Protein AF-A0A9X7YN59-F1 (afdb_monomer)

Organism: NCBI:txid2661630

Secondary structure (DSSP, 8-state):
---EEEEESTTSHHHHHHHHHHHHTT-EEEEEESSS--BTTEEE--TT-GGGHHHHHHHHHHHHHBTBPBPTTSPBPP-

Radius of gyration: 13.74 Å; Cα contacts (8 Å, |Δi|>4): 106; chains: 1; bounding box: 34×32×28 Å

pLDDT: mean 88.5, std 11.19, range [56.94, 98.12]

Foldseek 3Di:
DAAEDEQEQCPDDPSVVVQVVCVVVRHHYAYEYCDDDDDLRYFHADPVDPVRCVRVVVSVVSSVCVPFDADPVRHGDDD

Structure (mmCIF, N/CA/C/O backbone):
data_AF-A0A9X7YN59-F1
#
_entry.id   AF-A0A9X7YN59-F1
#
loop_
_atom_site.group_PDB
_atom_site.id
_atom_site.type_symbol
_atom_site.label_atom_id
_atom_site.label_alt_id
_atom_site.label_comp_id
_atom_site.label_asym_id
_atom_site.label_entity_id
_atom_site.label_seq_id
_atom_site.pdbx_PDB_ins_code
_atom_site.Cartn_x
_atom_site.Cartn_y
_atom_site.Cartn_z
_atom_site.occupancy
_atom_site.B_iso_or_equiv
_atom_site.auth_seq_id
_atom_site.auth_comp_id
_atom_site.auth_asym_id
_atom_site.auth_atom_id
_atom_site.pdbx_PDB_model_num
ATOM 1 N N . MET A 1 1 ? -10.058 3.039 18.735 1.00 56.94 1 MET A N 1
ATOM 2 C CA . MET A 1 1 ? -9.181 3.771 17.794 1.00 56.94 1 MET A CA 1
ATOM 3 C C . MET A 1 1 ? -9.001 2.913 16.557 1.00 56.94 1 MET A C 1
ATOM 5 O O . MET A 1 1 ? -8.574 1.777 16.706 1.00 56.94 1 MET A O 1
ATOM 9 N N . VAL A 1 2 ? -9.359 3.406 15.371 1.00 68.12 2 VAL A N 1
ATOM 10 C CA . VAL A 1 2 ? -9.094 2.686 14.115 1.00 68.12 2 VAL A CA 1
ATOM 11 C C . VAL A 1 2 ? -7.644 2.954 13.727 1.00 68.12 2 VAL A C 1
ATOM 13 O O . VAL A 1 2 ? -7.272 4.101 13.494 1.00 68.12 2 VAL A O 1
ATOM 16 N N . GLN A 1 3 ? -6.810 1.916 13.710 1.00 85.56 3 GLN A N 1
ATOM 17 C CA . GLN A 1 3 ? -5.415 2.037 13.292 1.00 85.56 3 GLN A CA 1
ATOM 18 C C . GLN A 1 3 ? -5.321 1.881 11.769 1.00 85.56 3 GLN A C 1
ATOM 20 O O . GLN A 1 3 ? -5.924 0.979 11.180 1.00 85.56 3 GLN A O 1
ATOM 25 N N . ARG A 1 4 ? -4.577 2.788 11.127 1.00 90.62 4 ARG A N 1
ATOM 26 C CA . ARG A 1 4 ? -4.372 2.817 9.673 1.00 90.62 4 ARG A CA 1
ATOM 27 C C . ARG A 1 4 ? -2.945 2.394 9.351 1.00 90.62 4 ARG A C 1
ATOM 29 O O . ARG A 1 4 ? -2.016 2.839 10.019 1.00 90.62 4 ARG A O 1
ATOM 36 N N . VAL A 1 5 ? -2.775 1.559 8.330 1.00 94.12 5 VAL A N 1
ATOM 37 C CA . VAL A 1 5 ? -1.459 1.056 7.907 1.00 94.12 5 VAL A CA 1
ATOM 38 C C . VAL A 1 5 ? -1.306 1.203 6.402 1.00 94.12 5 VAL A C 1
ATOM 40 O O . VAL A 1 5 ? -2.237 0.912 5.654 1.00 94.12 5 VAL A O 1
ATOM 43 N N . LEU A 1 6 ? -0.119 1.621 5.964 1.00 94.75 6 LEU A N 1
ATOM 44 C CA . LEU A 1 6 ? 0.301 1.589 4.567 1.00 94.75 6 LEU A CA 1
ATOM 45 C C . LEU A 1 6 ? 1.293 0.442 4.359 1.00 94.75 6 LEU A C 1
ATOM 47 O O . LEU A 1 6 ? 2.318 0.386 5.035 1.00 94.75 6 LEU A O 1
ATOM 51 N N . VAL A 1 7 ? 1.021 -0.435 3.394 1.00 96.44 7 VAL A N 1
ATOM 52 C CA . VAL A 1 7 ? 1.936 -1.514 2.996 1.00 96.44 7 VAL A CA 1
ATOM 53 C C . VAL A 1 7 ? 2.485 -1.241 1.596 1.00 96.44 7 VAL A C 1
ATOM 55 O O . VAL A 1 7 ? 1.763 -1.351 0.601 1.00 96.44 7 VAL A O 1
ATOM 58 N N . ALA A 1 8 ? 3.774 -0.904 1.515 1.00 94.81 8 ALA A N 1
ATOM 59 C CA . ALA A 1 8 ? 4.508 -0.789 0.256 1.00 94.81 8 ALA A CA 1
ATOM 60 C C . ALA A 1 8 ? 5.053 -2.155 -0.192 1.00 94.81 8 ALA A C 1
ATOM 62 O O . ALA A 1 8 ? 5.505 -2.949 0.628 1.00 94.81 8 ALA A O 1
ATOM 63 N N . GLY A 1 9 ? 5.002 -2.437 -1.497 1.00 94.50 9 GLY A N 1
ATOM 64 C CA . GLY A 1 9 ? 5.390 -3.745 -2.046 1.00 94.50 9 GLY A CA 1
ATOM 65 C C . GLY A 1 9 ? 4.301 -4.810 -1.877 1.00 94.50 9 GLY A C 1
ATOM 66 O O . GLY A 1 9 ? 4.587 -5.972 -1.614 1.00 94.50 9 GLY A O 1
ATOM 67 N N . SER A 1 10 ? 3.038 -4.408 -2.003 1.00 94.44 10 SER A N 1
ATOM 68 C CA . SER A 1 10 ? 1.861 -5.229 -1.668 1.00 94.44 10 SER A CA 1
ATOM 69 C C . SER A 1 10 ? 1.331 -6.129 -2.796 1.00 94.44 10 SER A C 1
ATOM 71 O O . SER A 1 10 ? 0.308 -6.783 -2.613 1.00 94.44 10 SER A O 1
ATOM 73 N N . SER A 1 11 ? 2.004 -6.199 -3.950 1.00 92.19 11 SER A N 1
ATOM 74 C CA . SER A 1 11 ? 1.537 -6.976 -5.112 1.00 92.19 11 SER A CA 1
ATOM 75 C C . SER A 1 11 ? 1.691 -8.497 -4.972 1.00 92.19 11 SER A C 1
ATOM 77 O O . SER A 1 11 ? 1.148 -9.234 -5.791 1.00 92.19 11 SER A O 1
ATOM 79 N N . GLY A 1 12 ? 2.418 -8.989 -3.963 1.00 91.50 12 GLY A N 1
ATOM 80 C CA . GLY A 1 12 ? 2.616 -10.420 -3.734 1.00 91.50 12 GLY A CA 1
ATOM 81 C C . GLY A 1 12 ? 3.485 -10.727 -2.512 1.00 91.50 12 GLY A C 1
ATOM 82 O O . GLY A 1 12 ? 3.886 -9.824 -1.773 1.00 91.50 12 GLY A O 1
ATOM 83 N N . GLY A 1 13 ? 3.775 -12.014 -2.300 1.00 94.56 13 GLY A N 1
ATOM 84 C CA . GLY A 1 13 ? 4.652 -12.492 -1.226 1.00 94.56 13 GLY A CA 1
ATOM 85 C C . GLY A 1 13 ? 4.240 -11.995 0.165 1.00 94.56 13 GLY A C 1
ATOM 86 O O . GLY A 1 13 ? 3.059 -11.975 0.510 1.00 94.56 13 GLY A O 1
ATOM 87 N N . ILE A 1 14 ? 5.231 -11.567 0.953 1.00 96.44 14 ILE A N 1
ATOM 88 C CA . ILE A 1 14 ? 5.037 -11.117 2.341 1.00 96.44 14 ILE A CA 1
ATOM 89 C C . ILE A 1 14 ? 4.133 -9.880 2.414 1.00 96.44 14 ILE A C 1
ATOM 91 O O . ILE A 1 14 ? 3.276 -9.811 3.289 1.00 96.44 14 ILE A O 1
ATOM 95 N N . GLY A 1 15 ? 4.281 -8.917 1.499 1.00 95.62 15 GLY A N 1
ATOM 96 C CA . GLY A 1 15 ? 3.499 -7.677 1.530 1.00 95.62 15 GLY A CA 1
ATOM 97 C C . GLY A 1 15 ? 1.999 -7.917 1.347 1.00 95.62 15 GLY A C 1
ATOM 98 O O . GLY A 1 15 ? 1.187 -7.337 2.068 1.00 95.62 15 GLY A O 1
ATOM 99 N N . ALA A 1 16 ? 1.626 -8.811 0.427 1.00 96.19 16 ALA A N 1
ATOM 100 C CA . ALA A 1 16 ? 0.228 -9.183 0.211 1.00 96.19 16 ALA A CA 1
ATOM 101 C C . ALA A 1 16 ? -0.369 -9.912 1.427 1.00 96.19 16 ALA A C 1
ATOM 103 O O . ALA A 1 16 ? -1.467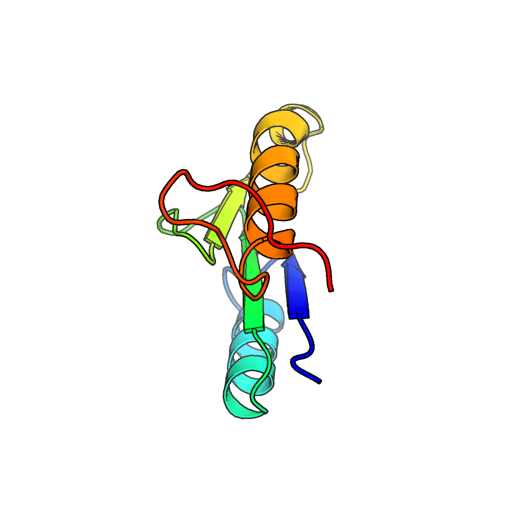 -9.575 1.876 1.00 96.19 16 ALA A O 1
ATOM 104 N N . GLU A 1 17 ? 0.369 -10.870 1.994 1.00 98.12 17 GLU A N 1
ATOM 105 C CA . GLU A 1 17 ? -0.096 -11.644 3.147 1.00 98.12 17 GLU A CA 1
ATOM 106 C C . GLU A 1 17 ? -0.180 -10.792 4.423 1.00 98.12 17 GLU A C 1
ATOM 108 O O . GLU A 1 17 ? -1.171 -10.862 5.150 1.00 98.12 17 GLU A O 1
ATOM 113 N N . LEU A 1 18 ? 0.787 -9.903 4.660 1.00 97.38 18 LEU A N 1
ATOM 114 C CA . LEU A 1 18 ? 0.742 -8.955 5.773 1.00 97.38 18 LEU A CA 1
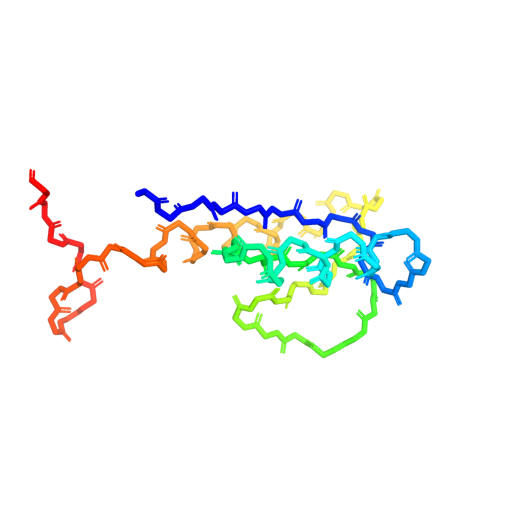ATOM 115 C C . LEU A 1 18 ? -0.463 -8.014 5.656 1.00 97.38 18 LEU A C 1
ATOM 117 O O . LEU A 1 18 ? -1.190 -7.818 6.629 1.00 97.38 18 LEU A O 1
ATOM 121 N N . ALA A 1 19 ? -0.722 -7.468 4.463 1.00 97.12 19 ALA A N 1
ATOM 122 C CA . ALA A 1 19 ? -1.893 -6.628 4.230 1.00 97.12 19 ALA A CA 1
ATOM 123 C C . ALA A 1 19 ? -3.204 -7.388 4.499 1.00 97.12 19 ALA A C 1
ATOM 125 O O . ALA A 1 19 ? -4.137 -6.824 5.072 1.00 97.12 19 ALA A O 1
ATOM 126 N N . ARG A 1 20 ? -3.278 -8.673 4.129 1.00 97.12 20 ARG A N 1
ATOM 127 C CA . ARG A 1 20 ? -4.427 -9.541 4.425 1.00 97.12 20 ARG A CA 1
ATOM 128 C C . ARG A 1 20 ? -4.616 -9.742 5.932 1.00 97.12 20 ARG A C 1
ATOM 130 O O . ARG A 1 20 ? -5.732 -9.577 6.422 1.00 97.12 20 ARG A O 1
ATOM 137 N N . GLN A 1 21 ? -3.550 -10.062 6.666 1.00 97.75 21 GLN A N 1
ATOM 138 C CA . GLN A 1 21 ? -3.604 -10.283 8.117 1.00 97.75 21 GLN A CA 1
ATOM 139 C C . GLN A 1 21 ? -3.981 -9.012 8.884 1.00 97.75 21 GLN A C 1
ATOM 141 O O . GLN A 1 21 ? -4.837 -9.061 9.764 1.00 97.75 21 GLN A O 1
ATOM 146 N N . LEU A 1 22 ? -3.418 -7.861 8.509 1.00 96.19 22 LEU A N 1
ATOM 147 C CA . LEU A 1 22 ? -3.767 -6.574 9.113 1.00 96.19 22 LEU A CA 1
ATOM 148 C C . LEU A 1 22 ? -5.241 -6.221 8.877 1.00 96.19 22 LEU A C 1
ATOM 150 O O . LEU A 1 22 ? -5.927 -5.808 9.808 1.00 96.19 22 LEU A O 1
ATOM 154 N N . ARG A 1 23 ? -5.773 -6.450 7.669 1.00 95.62 23 ARG A N 1
ATOM 155 C CA . ARG A 1 23 ? -7.215 -6.274 7.416 1.00 95.62 23 ARG A CA 1
ATOM 156 C C . ARG A 1 23 ? -8.058 -7.187 8.303 1.00 95.62 23 ARG A C 1
ATOM 158 O O . ARG A 1 23 ? -9.021 -6.720 8.901 1.00 95.62 23 ARG A O 1
ATOM 165 N N . ALA A 1 24 ? -7.681 -8.461 8.427 1.00 96.38 24 ALA A N 1
ATOM 166 C CA . ALA A 1 24 ? -8.380 -9.416 9.288 1.00 96.38 24 ALA A CA 1
ATOM 167 C C . ALA A 1 24 ? -8.339 -9.018 10.776 1.00 96.38 24 ALA A C 1
ATOM 169 O O . ALA A 1 24 ? -9.286 -9.288 11.506 1.00 96.38 24 ALA A O 1
ATOM 170 N N . ALA A 1 25 ? -7.282 -8.328 11.208 1.00 95.06 25 ALA A N 1
ATOM 171 C CA . ALA A 1 25 ? -7.155 -7.769 12.552 1.00 95.06 25 ALA A CA 1
ATOM 172 C C . ALA A 1 25 ? -7.913 -6.436 12.751 1.00 95.06 25 ALA A C 1
ATOM 174 O O . ALA A 1 25 ? -7.819 -5.833 13.818 1.00 95.06 25 ALA A O 1
ATOM 175 N N . GLY A 1 26 ? -8.668 -5.964 11.751 1.00 93.12 26 GLY A N 1
ATOM 176 C CA . GLY A 1 26 ? -9.516 -4.770 11.850 1.00 93.12 26 GLY A CA 1
ATOM 177 C C . GLY A 1 26 ? -8.820 -3.451 11.503 1.00 93.12 26 GLY A C 1
ATOM 178 O O . GLY A 1 26 ? -9.378 -2.379 11.741 1.00 93.12 26 GLY A O 1
ATOM 179 N N . TYR A 1 27 ? -7.615 -3.499 10.931 1.00 93.69 27 TYR A N 1
ATOM 180 C CA . TYR A 1 27 ? -6.925 -2.300 10.465 1.00 93.69 27 TYR A CA 1
ATOM 181 C C . TYR A 1 27 ? -7.529 -1.789 9.157 1.00 93.69 27 TYR A C 1
ATOM 183 O O . TYR A 1 27 ? -7.902 -2.559 8.269 1.00 93.69 27 TYR A O 1
ATOM 191 N N . THR A 1 28 ? -7.525 -0.467 8.982 1.00 92.81 28 THR A N 1
ATOM 192 C CA . THR A 1 28 ? -7.725 0.131 7.655 1.00 92.81 28 THR A CA 1
ATOM 193 C C . THR A 1 28 ? -6.401 0.078 6.900 1.00 92.81 28 THR A C 1
ATOM 195 O O . THR A 1 28 ? -5.456 0.792 7.244 1.00 92.81 28 THR A O 1
ATOM 198 N N . VAL A 1 29 ? -6.309 -0.794 5.896 1.00 94.81 29 VAL A N 1
ATOM 199 C CA . VAL A 1 29 ? -5.048 -1.071 5.196 1.00 94.81 29 VAL A CA 1
ATOM 200 C C . VAL A 1 29 ? -5.043 -0.469 3.799 1.00 94.81 29 VAL A C 1
ATOM 202 O O . VAL A 1 29 ? -5.766 -0.926 2.908 1.00 94.81 29 VAL A O 1
ATOM 205 N N . PHE A 1 30 ? -4.143 0.488 3.615 1.00 96.00 30 PHE A N 1
ATOM 206 C CA . PHE A 1 30 ? -3.762 1.066 2.338 1.00 96.00 30 PHE A CA 1
ATOM 207 C C . PHE A 1 30 ? -2.581 0.293 1.758 1.00 96.00 30 PHE A C 1
ATOM 209 O O . PHE A 1 30 ? -1.704 -0.196 2.473 1.00 96.00 30 PHE A O 1
ATOM 216 N N . THR A 1 31 ? -2.551 0.175 0.442 1.00 97.06 31 THR A N 1
ATOM 217 C CA . THR A 1 31 ? -1.559 -0.620 -0.275 1.00 97.06 31 THR A CA 1
ATOM 218 C C . THR A 1 31 ? -0.914 0.207 -1.370 1.00 97.06 31 THR A C 1
ATOM 220 O O . THR A 1 31 ? -1.575 1.007 -2.023 1.00 97.06 31 THR A O 1
ATOM 223 N N . LEU A 1 32 ? 0.391 0.029 -1.543 1.00 96.88 32 LEU A N 1
ATOM 224 C CA . LEU A 1 32 ? 1.188 0.694 -2.565 1.00 96.88 32 LEU A CA 1
ATOM 225 C C . LEU A 1 32 ? 2.008 -0.363 -3.307 1.00 96.88 32 LEU A C 1
ATOM 227 O O . LEU A 1 32 ? 2.679 -1.191 -2.677 1.00 96.88 32 LEU A O 1
ATOM 231 N N . SER A 1 33 ? 1.929 -0.392 -4.634 1.00 96.94 33 SER A N 1
ATOM 232 C CA . SER A 1 33 ? 2.664 -1.369 -5.442 1.00 96.94 33 SER A CA 1
ATOM 233 C C . SER A 1 33 ? 2.836 -0.906 -6.893 1.00 96.94 33 SER A C 1
ATOM 235 O O . SER A 1 33 ? 2.235 0.075 -7.306 1.00 96.94 33 SER A O 1
ATOM 237 N N . ARG A 1 34 ? 3.653 -1.614 -7.681 1.00 96.38 34 ARG A N 1
ATOM 238 C CA . ARG A 1 34 ? 3.873 -1.316 -9.110 1.00 96.38 34 ARG A CA 1
ATOM 239 C C . ARG A 1 34 ? 2.803 -1.893 -10.041 1.00 96.38 34 ARG A C 1
ATOM 241 O O . ARG A 1 34 ? 2.835 -1.620 -11.234 1.00 96.38 34 ARG A O 1
ATOM 248 N N . SER A 1 35 ? 1.904 -2.728 -9.530 1.00 92.50 35 SER A N 1
ATOM 249 C CA . SER A 1 35 ? 0.908 -3.451 -10.323 1.00 92.50 35 SER A CA 1
ATOM 250 C C . SER A 1 35 ? -0.434 -3.548 -9.598 1.00 92.50 35 SER A C 1
ATOM 252 O O . SER A 1 35 ? -0.527 -3.270 -8.408 1.00 92.50 35 SER A O 1
ATOM 254 N N . GLY A 1 36 ? -1.477 -3.965 -10.315 1.00 91.06 36 GLY A N 1
ATOM 255 C CA . GLY A 1 36 ? -2.841 -4.044 -9.790 1.00 91.06 36 GLY A CA 1
ATOM 256 C C . GLY A 1 36 ? -3.733 -2.919 -10.309 1.00 91.06 36 GLY A C 1
ATOM 257 O O . GLY A 1 36 ? -3.344 -2.158 -11.193 1.00 91.06 36 GLY A O 1
ATOM 258 N N . ALA A 1 37 ? -4.953 -2.854 -9.779 1.00 92.50 37 ALA A N 1
ATOM 259 C CA . ALA A 1 37 ? -5.931 -1.833 -10.133 1.00 92.50 37 ALA A CA 1
ATOM 260 C C . ALA A 1 37 ? -5.944 -0.730 -9.059 1.00 92.50 37 ALA A C 1
ATOM 262 O O . ALA A 1 37 ? -6.100 -1.057 -7.876 1.00 92.50 37 ALA A O 1
ATOM 263 N N . PRO A 1 38 ? -5.789 0.554 -9.433 1.00 94.25 38 PRO A N 1
ATOM 264 C CA . PRO A 1 38 ? -5.942 1.663 -8.499 1.00 94.25 38 PRO A CA 1
ATOM 265 C C . PRO A 1 38 ? -7.306 1.633 -7.802 1.00 94.25 38 PRO A C 1
ATOM 267 O O . PRO A 1 38 ? -8.323 1.319 -8.418 1.00 94.25 38 PRO A O 1
ATOM 270 N N . SER A 1 39 ? -7.325 1.968 -6.516 1.00 93.81 39 SER A N 1
ATOM 271 C CA . SER A 1 39 ? -8.549 2.146 -5.734 1.00 93.81 39 SER A CA 1
ATOM 272 C C . SER A 1 39 ? -8.304 3.090 -4.561 1.00 93.81 39 SER A C 1
ATOM 274 O O . SER A 1 39 ? -7.163 3.419 -4.238 1.00 93.81 39 SER A O 1
ATOM 276 N N . ASP A 1 40 ? -9.371 3.423 -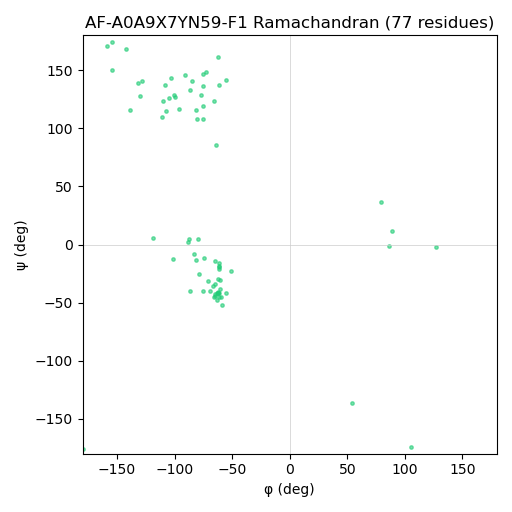3.848 1.00 91.62 40 ASP A N 1
ATOM 277 C CA . ASP A 1 40 ? -9.349 4.165 -2.585 1.00 91.62 40 ASP A CA 1
ATOM 278 C C . ASP A 1 40 ? -8.388 3.594 -1.521 1.00 91.62 40 ASP A C 1
ATOM 280 O O . ASP A 1 40 ? -7.939 4.308 -0.626 1.00 91.62 40 ASP A O 1
ATOM 284 N N . PHE A 1 41 ? -8.039 2.305 -1.616 1.00 94.25 41 PHE A N 1
ATOM 285 C CA . PHE A 1 41 ? -7.104 1.625 -0.714 1.00 94.25 41 PHE A CA 1
ATOM 286 C C . PHE A 1 41 ? -5.860 1.077 -1.429 1.00 94.25 41 PHE A C 1
ATOM 288 O O . PHE A 1 41 ? -5.046 0.395 -0.797 1.00 94.25 41 PHE A O 1
ATOM 295 N N . HIS A 1 42 ? -5.686 1.352 -2.725 1.00 96.31 42 HIS A N 1
ATOM 296 C CA . HIS A 1 42 ? -4.556 0.870 -3.515 1.00 96.31 42 HIS A CA 1
ATOM 297 C C . HIS A 1 42 ? -4.012 1.941 -4.462 1.00 96.31 42 HIS A C 1
ATOM 299 O O . HIS A 1 42 ? -4.669 2.327 -5.424 1.00 96.31 42 HIS A O 1
ATOM 305 N N . CYS A 1 43 ? -2.769 2.355 -4.238 1.00 97.06 43 CYS A N 1
ATOM 306 C CA . CYS A 1 43 ? -2.038 3.236 -5.135 1.00 97.06 43 CYS A CA 1
ATOM 307 C C . CYS A 1 43 ? -1.063 2.417 -5.992 1.00 97.06 43 CYS A C 1
ATOM 309 O O . CYS A 1 43 ? -0.269 1.624 -5.474 1.00 97.06 43 CYS A O 1
ATOM 311 N N . VAL A 1 44 ? -1.124 2.624 -7.309 1.00 97.12 44 VAL A N 1
ATOM 312 C CA . VAL A 1 44 ? -0.169 2.047 -8.258 1.00 97.12 44 VAL A CA 1
ATOM 313 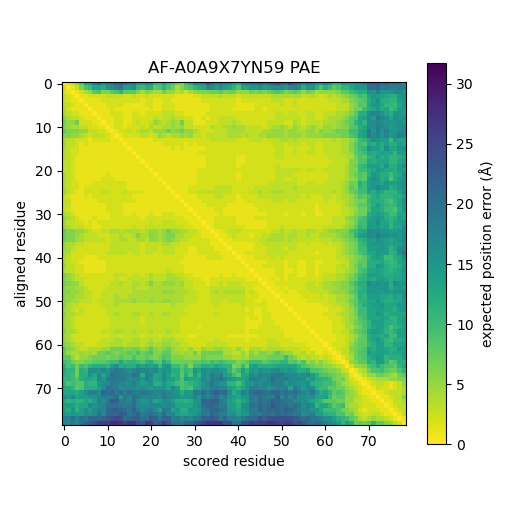C C . VAL A 1 44 ? 0.911 3.084 -8.544 1.00 97.12 44 VAL A C 1
ATOM 315 O O . VAL A 1 44 ? 0.622 4.159 -9.065 1.00 97.12 44 VAL A O 1
ATOM 318 N N . ALA A 1 45 ? 2.150 2.771 -8.179 1.00 96.50 45 ALA A N 1
ATOM 319 C CA . ALA A 1 45 ? 3.286 3.676 -8.259 1.00 96.50 45 ALA A CA 1
ATOM 320 C C . ALA A 1 45 ? 4.604 2.904 -8.386 1.00 96.50 45 ALA A C 1
ATOM 322 O O . ALA A 1 45 ? 4.768 1.813 -7.827 1.00 96.50 45 ALA A O 1
ATOM 323 N N . ASP A 1 46 ? 5.587 3.500 -9.060 1.00 95.69 46 ASP A N 1
ATOM 324 C CA . ASP A 1 46 ? 6.958 3.004 -9.003 1.00 95.69 46 ASP A CA 1
ATOM 325 C C . ASP A 1 46 ? 7.603 3.386 -7.667 1.00 95.69 46 ASP A C 1
ATOM 327 O O . ASP A 1 46 ? 7.940 4.545 -7.430 1.00 95.69 46 ASP A O 1
ATOM 331 N N . LEU A 1 47 ? 7.782 2.383 -6.804 1.00 92.81 47 LEU A N 1
ATOM 332 C CA . LEU A 1 47 ? 8.380 2.499 -5.470 1.00 92.81 47 LEU A CA 1
ATOM 333 C C . LEU A 1 47 ? 9.857 2.916 -5.483 1.00 92.81 47 LEU A C 1
ATOM 335 O O . LEU A 1 47 ? 10.397 3.258 -4.435 1.00 92.81 47 LEU A O 1
ATOM 339 N N . SER A 1 48 ? 10.516 2.839 -6.640 1.00 94.31 48 SER A N 1
ATOM 340 C CA . SER A 1 48 ? 11.925 3.196 -6.810 1.00 94.31 48 SER A CA 1
ATOM 341 C C . SER A 1 48 ? 12.133 4.571 -7.446 1.00 94.31 48 SER A C 1
ATOM 343 O O . SER A 1 48 ? 13.244 5.098 -7.408 1.00 94.31 48 SER A O 1
ATOM 345 N N . ALA A 1 49 ? 11.078 5.173 -8.004 1.00 94.62 49 ALA A N 1
ATOM 346 C CA . ALA A 1 49 ? 11.177 6.408 -8.766 1.00 94.62 49 ALA A CA 1
ATOM 347 C C . ALA A 1 49 ? 10.539 7.585 -8.020 1.00 94.62 49 ALA A C 1
ATOM 349 O O . ALA A 1 49 ? 9.343 7.590 -7.725 1.00 94.62 49 ALA A O 1
ATOM 350 N N . ALA A 1 50 ? 11.320 8.644 -7.788 1.00 96.25 50 ALA A N 1
ATOM 351 C CA . ALA A 1 50 ? 10.823 9.885 -7.184 1.00 96.25 50 ALA A CA 1
ATOM 352 C C . ALA A 1 50 ? 9.724 10.565 -8.027 1.00 96.25 50 ALA A C 1
ATOM 354 O O . ALA A 1 50 ? 8.906 11.315 -7.499 1.00 96.25 50 ALA A O 1
ATOM 355 N N . THR A 1 51 ? 9.650 10.258 -9.325 1.00 96.50 51 THR A N 1
ATOM 356 C CA . THR A 1 51 ? 8.568 10.696 -10.220 1.00 96.50 51 THR A CA 1
ATOM 357 C C . THR A 1 51 ? 7.190 10.180 -9.800 1.00 96.50 51 THR A C 1
ATOM 359 O O . THR A 1 51 ? 6.186 10.737 -10.230 1.00 96.50 51 THR A O 1
ATOM 362 N N . SER A 1 52 ? 7.123 9.170 -8.929 1.00 96.25 52 SER A N 1
ATOM 363 C CA . SER A 1 52 ? 5.875 8.647 -8.370 1.00 96.25 52 SER A CA 1
ATOM 364 C C . SER A 1 52 ? 5.326 9.458 -7.193 1.00 96.25 52 SER A C 1
ATOM 366 O O . SER A 1 52 ? 4.173 9.264 -6.813 1.00 96.25 52 SER A O 1
ATOM 368 N N . ILE A 1 53 ? 6.107 10.364 -6.593 1.00 95.19 53 ILE A N 1
ATOM 369 C CA . ILE A 1 53 ? 5.681 11.139 -5.413 1.00 95.19 53 ILE A CA 1
ATOM 370 C C . ILE A 1 53 ? 4.367 11.912 -5.638 1.00 95.19 53 ILE A C 1
ATOM 372 O O . ILE A 1 53 ? 3.501 11.836 -4.762 1.00 95.19 53 ILE A O 1
ATOM 376 N N . PRO A 1 54 ? 4.131 12.564 -6.797 1.00 96.31 54 PRO A N 1
ATOM 377 C CA . PRO A 1 54 ? 2.857 13.230 -7.076 1.00 96.31 54 PRO A CA 1
ATOM 378 C C . PRO A 1 54 ? 1.634 12.301 -7.094 1.00 96.31 54 PRO A C 1
ATOM 380 O O . PRO A 1 54 ? 0.518 12.788 -6.959 1.00 96.31 54 PRO A O 1
ATOM 383 N N . LEU A 1 55 ? 1.818 10.983 -7.240 1.00 93.38 55 LEU A N 1
ATOM 384 C CA . LEU A 1 55 ? 0.740 9.988 -7.149 1.00 93.38 55 LEU A CA 1
ATOM 385 C C . LEU A 1 55 ? 0.508 9.543 -5.698 1.00 93.38 55 LEU A C 1
ATOM 387 O O . LEU A 1 55 ? -0.629 9.376 -5.263 1.00 93.38 55 LEU A O 1
ATOM 391 N N . VAL A 1 56 ? 1.590 9.364 -4.936 1.00 94.19 56 VAL A N 1
ATOM 392 C CA . VAL A 1 56 ? 1.536 8.85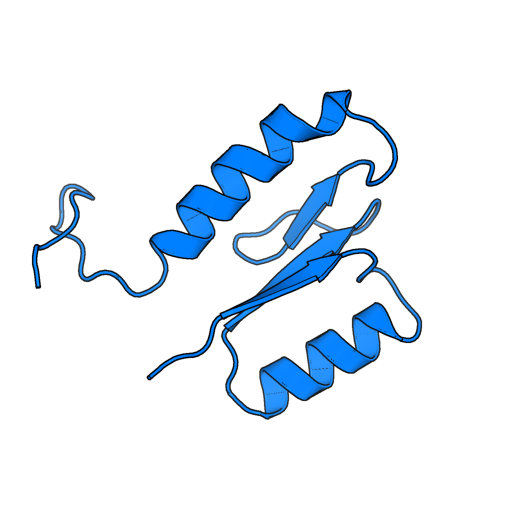5 -3.556 1.00 94.19 56 VAL A CA 1
ATOM 393 C C . VAL A 1 56 ? 1.033 9.919 -2.584 1.00 94.19 56 VAL A C 1
ATOM 395 O O . VAL A 1 56 ? 0.244 9.616 -1.693 1.00 94.19 56 VAL A O 1
ATOM 398 N N . GLN A 1 57 ? 1.457 11.172 -2.746 1.00 94.12 57 GLN A N 1
ATOM 399 C CA . GLN A 1 57 ? 1.106 12.254 -1.828 1.00 94.12 57 GLN A CA 1
ATOM 400 C C . GLN A 1 57 ? -0.411 12.502 -1.694 1.00 94.12 57 GLN A C 1
ATOM 402 O O . GLN A 1 57 ? -0.893 12.481 -0.558 1.00 94.12 57 GLN A O 1
ATOM 407 N N . PRO A 1 58 ? -1.189 12.676 -2.783 1.00 91.44 5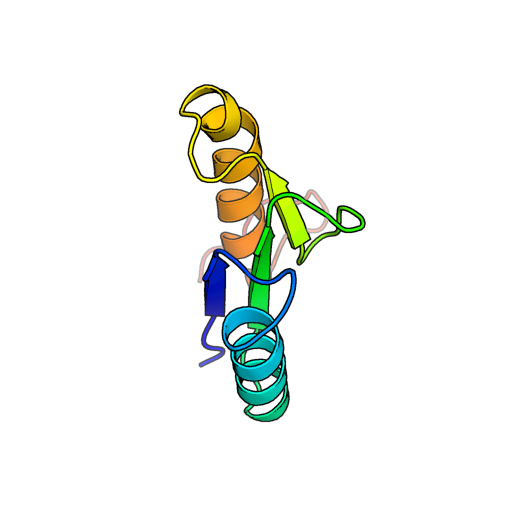8 PRO A N 1
ATOM 408 C CA . PRO A 1 58 ? -2.639 12.843 -2.668 1.00 91.44 58 PRO A CA 1
ATOM 409 C C . PRO A 1 58 ? -3.328 11.586 -2.120 1.00 91.44 58 PRO A C 1
ATOM 411 O O . PRO A 1 58 ? -4.271 11.694 -1.341 1.00 91.44 58 PRO A O 1
ATOM 414 N N . PHE A 1 59 ? -2.821 10.391 -2.441 1.00 92.88 59 PHE A N 1
ATOM 415 C CA . PHE A 1 59 ? -3.350 9.138 -1.899 1.00 92.88 59 PHE A CA 1
ATOM 416 C C . PHE A 1 59 ? -3.217 9.061 -0.369 1.00 92.88 59 PHE A C 1
ATOM 418 O O . PHE A 1 59 ? -4.158 8.668 0.320 1.00 92.88 59 PHE A O 1
ATOM 425 N N . LEU A 1 60 ? -2.078 9.486 0.191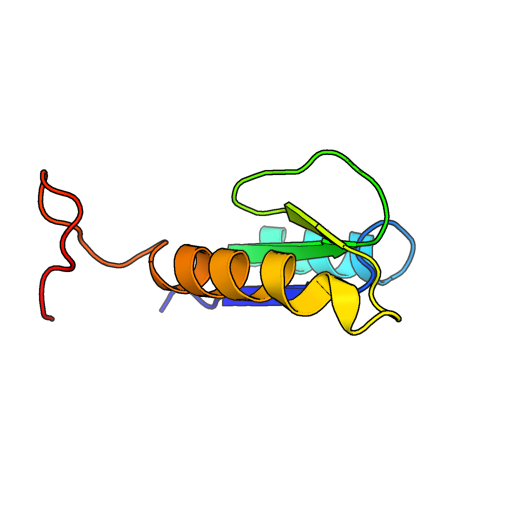 1.00 89.50 60 LEU A N 1
ATOM 426 C CA . LEU A 1 60 ? -1.895 9.543 1.645 1.00 89.50 60 LEU A CA 1
ATOM 427 C C . LEU A 1 60 ? -2.799 10.589 2.306 1.00 89.50 60 LEU A C 1
ATOM 429 O O . LEU A 1 60 ? -3.308 10.344 3.398 1.00 89.50 60 LEU A O 1
ATOM 433 N N . GLN A 1 61 ? -3.035 11.723 1.646 1.00 87.56 61 GLN A N 1
ATOM 434 C CA . GLN A 1 61 ? -3.960 12.748 2.137 1.00 87.56 61 GLN A CA 1
ATOM 435 C C . GLN A 1 61 ? -5.403 12.226 2.175 1.00 87.56 61 GLN A C 1
ATOM 437 O O . GLN A 1 61 ? -6.082 12.368 3.192 1.00 87.56 61 GLN A O 1
ATOM 442 N N . GLN A 1 62 ? -5.853 11.536 1.124 1.00 80.94 62 GLN A N 1
ATOM 443 C CA . GLN A 1 62 ? -7.165 10.881 1.104 1.00 80.94 62 GLN A CA 1
ATOM 444 C C . GLN A 1 62 ? -7.270 9.803 2.199 1.00 80.94 62 GLN A C 1
ATOM 446 O O . GLN A 1 62 ? -8.256 9.739 2.936 1.00 80.94 62 GLN A O 1
ATOM 451 N N . ALA A 1 63 ? -6.211 9.010 2.397 1.00 79.12 63 ALA A N 1
ATOM 452 C CA . ALA A 1 63 ? -6.142 8.017 3.467 1.00 79.12 63 ALA A CA 1
ATOM 453 C C . ALA A 1 63 ? -6.265 8.630 4.876 1.00 79.12 63 ALA A C 1
ATOM 455 O O . ALA A 1 63 ? -6.785 7.991 5.798 1.00 79.12 63 ALA A O 1
ATOM 456 N N . GLN A 1 64 ? -5.814 9.875 5.064 1.00 72.31 64 GLN A N 1
ATOM 457 C CA . GLN A 1 64 ? -5.996 10.611 6.317 1.00 72.31 64 GLN A CA 1
ATOM 458 C C . GLN A 1 64 ? -7.456 11.033 6.542 1.00 72.31 64 GLN A C 1
ATOM 460 O O . GLN A 1 64 ? -7.899 11.058 7.695 1.00 72.31 64 GLN A O 1
ATOM 465 N N . GLN A 1 65 ? -8.207 11.296 5.470 1.00 70.19 65 GLN A N 1
ATOM 466 C CA . GLN A 1 65 ? -9.611 11.709 5.525 1.00 70.19 65 GLN A CA 1
ATOM 467 C C . GLN A 1 65 ? -10.584 10.548 5.780 1.00 70.19 65 GLN A C 1
ATOM 469 O O . GLN A 1 65 ? -11.643 10.773 6.360 1.00 70.19 65 GLN A O 1
ATOM 474 N N . HIS A 1 66 ? -10.234 9.302 5.430 1.00 64.44 66 HIS A N 1
ATOM 475 C CA . HIS A 1 66 ? -11.060 8.111 5.694 1.00 64.44 66 HIS A CA 1
ATOM 476 C C . HIS A 1 66 ? -11.233 7.843 7.201 1.00 64.44 66 HIS A C 1
ATOM 478 O O . HIS A 1 66 ? -10.474 7.095 7.820 1.00 64.44 66 HIS A O 1
ATOM 484 N N . GLY A 1 67 ? -12.226 8.483 7.819 1.00 61.78 67 GLY A N 1
ATOM 485 C CA . GLY A 1 67 ? -12.544 8.408 9.250 1.00 61.78 67 GLY A CA 1
ATOM 486 C C . GLY A 1 67 ? -12.641 9.768 9.945 1.00 61.78 67 GLY A C 1
ATOM 487 O O . GLY A 1 67 ? -12.944 9.803 11.133 1.00 61.78 67 GLY A O 1
ATOM 488 N N . ALA A 1 68 ? -12.402 10.871 9.233 1.00 63.09 68 ALA A N 1
ATOM 489 C CA . ALA A 1 68 ? -12.888 12.173 9.665 1.00 63.09 68 ALA A CA 1
ATOM 490 C C . ALA A 1 68 ? -14.395 12.254 9.380 1.00 63.09 68 ALA A C 1
ATOM 492 O O . ALA A 1 68 ? -14.842 11.834 8.310 1.00 63.09 68 ALA A O 1
ATOM 493 N N . LEU A 1 69 ? -15.182 12.779 10.323 1.00 62.78 69 LEU A N 1
ATOM 494 C CA . LEU A 1 69 ? -16.541 13.203 10.000 1.00 62.78 69 LEU A CA 1
ATOM 495 C C . LEU A 1 69 ? -16.416 14.375 9.023 1.00 62.78 69 LEU A C 1
ATOM 497 O O . LEU A 1 69 ? -15.716 15.346 9.307 1.00 62.78 69 LEU A O 1
ATOM 501 N N . LEU A 1 70 ? -17.039 14.251 7.856 1.00 72.81 70 LEU A N 1
ATOM 502 C CA . LEU A 1 70 ? -17.076 15.314 6.861 1.00 72.81 70 LEU A CA 1
ATOM 503 C C . LEU A 1 70 ? -18.451 15.977 6.895 1.00 72.81 70 LEU A C 1
ATOM 505 O O . LEU A 1 70 ? -19.473 15.309 7.072 1.00 72.81 70 LEU A O 1
ATOM 509 N N . HIS A 1 71 ? -18.475 17.289 6.702 1.00 70.56 71 HIS A N 1
ATOM 510 C CA . HIS A 1 71 ? -19.677 17.987 6.282 1.00 70.56 71 HIS A CA 1
ATOM 511 C C . HIS A 1 71 ? -20.113 17.478 4.898 1.00 70.56 71 HIS A C 1
ATOM 513 O O . HIS A 1 71 ? -19.335 16.888 4.145 1.00 70.56 71 HIS A O 1
ATOM 519 N N . TRP A 1 72 ? -21.376 17.725 4.542 1.00 77.06 72 TRP A N 1
ATOM 520 C CA . TRP A 1 72 ? -21.941 17.329 3.245 1.00 77.06 72 TRP A CA 1
ATOM 521 C C . TRP A 1 72 ? -21.235 17.989 2.045 1.00 77.06 72 TRP A C 1
ATOM 523 O O . TRP A 1 72 ? -21.338 17.486 0.930 1.00 77.06 72 TRP A O 1
ATOM 533 N N . ASP A 1 73 ? -20.506 19.084 2.274 1.00 83.56 73 ASP A N 1
ATOM 534 C CA . ASP A 1 73 ? -19.680 19.792 1.289 1.00 83.56 73 ASP A CA 1
ATOM 535 C C . ASP A 1 73 ? -18.235 19.252 1.189 1.00 83.56 73 ASP A C 1
ATOM 537 O O . ASP A 1 73 ? -17.428 19.775 0.423 1.00 83.56 73 ASP A O 1
ATOM 541 N N . GLY A 1 74 ? -17.900 18.205 1.952 1.00 71.31 74 GLY A N 1
ATOM 542 C CA . GLY A 1 74 ? -16.579 17.577 1.979 1.00 71.31 74 GLY A CA 1
ATOM 543 C C . GLY A 1 74 ? -15.568 18.225 2.933 1.00 71.31 74 GLY A C 1
ATOM 544 O O . GLY A 1 74 ? -14.451 17.717 3.051 1.00 71.31 74 GLY A O 1
ATOM 545 N N . SER A 1 75 ? -15.920 19.306 3.637 1.00 78.44 75 SER A N 1
ATOM 546 C CA . SER A 1 75 ? -15.048 19.905 4.656 1.00 78.44 75 SER A CA 1
ATOM 547 C C . SER A 1 75 ? -14.969 19.044 5.928 1.00 78.44 75 SER A C 1
ATOM 549 O O . SER A 1 75 ? -15.909 18.337 6.283 1.00 78.44 75 SER A O 1
ATOM 551 N N . VAL A 1 76 ? -13.824 19.063 6.619 1.00 75.50 76 VAL A N 1
ATOM 552 C CA . VAL A 1 76 ? -13.599 18.253 7.832 1.00 75.50 76 VAL A CA 1
ATOM 553 C C . VAL A 1 76 ? -14.307 18.881 9.033 1.00 75.50 76 V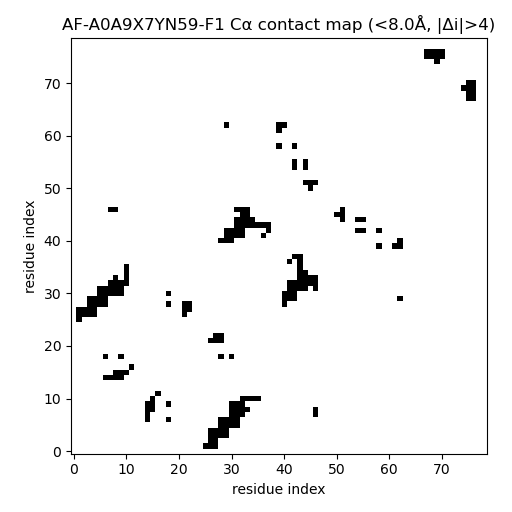AL A C 1
ATOM 555 O O . VAL A 1 76 ? -14.082 20.054 9.324 1.00 75.50 76 VAL A O 1
ATOM 558 N N . ILE A 1 77 ? -15.108 18.096 9.762 1.00 73.56 77 ILE A N 1
ATOM 559 C CA . ILE A 1 77 ? -15.729 18.511 11.028 1.00 73.56 77 ILE A CA 1
ATOM 560 C C . ILE A 1 77 ? -14.651 18.488 12.129 1.00 73.56 77 ILE A C 1
ATOM 562 O O . ILE A 1 77 ? -14.079 17.421 12.380 1.00 73.56 77 ILE A O 1
ATOM 566 N N . PRO A 1 78 ? -14.347 19.628 12.784 1.00 70.25 78 PRO A N 1
ATOM 567 C CA . PRO A 1 78 ? -13.410 19.669 13.906 1.00 70.25 78 PRO A CA 1
ATOM 568 C C . PRO A 1 78 ? -13.905 18.794 15.067 1.00 70.25 78 PRO A C 1
ATOM 570 O O . PRO A 1 78 ? -15.096 18.807 15.378 1.00 70.25 78 PRO A O 1
ATOM 573 N N . SER A 1 79 ? -12.994 18.037 15.688 1.00 60.56 79 SER A N 1
ATOM 574 C CA . SER A 1 79 ? -13.259 17.184 16.860 1.00 60.56 79 SER A CA 1
ATOM 575 C C . SER A 1 79 ? -13.366 17.969 18.158 1.00 60.56 79 SER A C 1
ATOM 577 O O . SER A 1 79 ? -12.480 18.835 18.348 1.00 60.56 79 SER A O 1
#

Sequence (79 aa):
MVQRVLVAGSSGGIGAELARQLRAAGYTVFTLSRSGAPSDFHCVADLSAATSIPLVQPFLQQAQQHGALLHWDGSVIPS

Nearest PDB structures (foldseek):
  3vtz-assembly1_D  TM=7.519E-01  e=4.823E-02  Thermoplasma volcanium GSS1
  2fwm-assembly1_X  TM=8.376E-01  e=8.836E-02  Escherichia coli
  2zk7-assembly1_A-2  TM=7.363E-01  e=4.215E-02  Thermoplasma acidophilum
  8u9a-assembly1_B  TM=8.443E-01  e=1.237E-01  Klebsiella aerogenes KCTC 2190
  8sc0-assembly4_D  TM=8.368E-01  e=1.323E-01  Klebsiella aerogenes KCTC 2190

InterPro domains:
  IPR001509 NAD-dependent epimerase/dehydratase [PF01370] (5-47)
  IPR036291 NAD(P)-binding domain superfamily [SSF51735] (3-47)

Mean predicted aligned error: 6.08 Å

Solvent-accessible surface area (backbone atoms only — not comparable to full-atom values): 4759 Å² total; per-residue (Å²): 133,86,52,73,45,79,38,71,57,32,76,44,72,68,35,31,51,51,51,51,51,42,39,74,72,64,33,52,58,34,35,30,17,76,57,84,75,72,49,99,46,28,49,66,37,54,9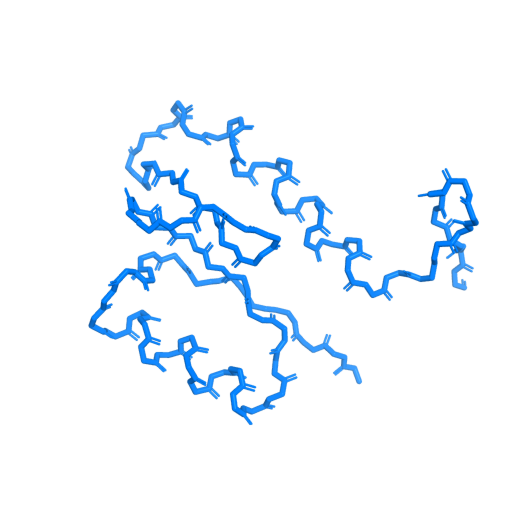2,87,43,78,85,30,47,82,61,50,55,60,52,53,54,52,57,65,48,72,82,54,58,55,44,98,87,68,48,77,55,84,132